Protein AF-A0AAE1R951-F1 (afdb_monomer)

Foldseek 3Di:
DDDDDDDAWDDDDPDDPPCVVVVQVVCVVQLQADDQDADPPHRDHDPVSVVVRVCCCPPDPVSVSSVVSNVVVCCVVVPPVVVVVVVVVVVVVVVVVVVPPDDD

Organism: NCBI:txid243964

Mean predicted aligned error: 10.71 Å

Radius of gyration: 20.61 Å; Cα contacts (8 Å, |Δi|>4): 62; chains: 1; bounding box: 56×30×54 Å

Structure (mmCIF, N/CA/C/O backbone):
data_AF-A0AAE1R951-F1
#
_entry.id   AF-A0AAE1R951-F1
#
loop_
_atom_site.group_PDB
_atom_site.id
_atom_site.type_symbol
_atom_site.label_atom_id
_atom_site.label_alt_id
_atom_site.label_comp_id
_atom_site.label_asym_id
_atom_site.label_entity_id
_atom_site.label_seq_id
_atom_site.pdbx_PDB_ins_code
_atom_site.Cartn_x
_atom_site.Cartn_y
_atom_site.Cartn_z
_atom_site.occupancy
_atom_site.B_iso_or_equiv
_atom_site.auth_seq_id
_atom_site.auth_comp_id
_atom_site.auth_asym_id
_atom_site.auth_atom_id
_atom_site.pdbx_PDB_model_num
ATOM 1 N N . MET A 1 1 ? -5.591 -0.236 -1.253 1.00 44.59 1 MET A N 1
ATOM 2 C CA . MET A 1 1 ? -5.523 -0.693 0.145 1.00 44.59 1 MET A CA 1
ATOM 3 C C . MET A 1 1 ? -5.104 -2.148 0.116 1.00 44.59 1 MET A C 1
ATOM 5 O O . MET A 1 1 ? -5.841 -2.963 -0.421 1.00 44.59 1 MET A O 1
ATOM 9 N N . ILE A 1 2 ? -3.882 -2.446 0.553 1.00 45.62 2 ILE A N 1
ATOM 10 C CA . ILE A 1 2 ? -3.387 -3.823 0.612 1.00 45.62 2 ILE A CA 1
ATOM 11 C C . ILE A 1 2 ? -3.571 -4.282 2.055 1.00 45.62 2 ILE A C 1
ATOM 13 O O . ILE A 1 2 ? -2.819 -3.865 2.928 1.00 45.62 2 ILE A O 1
ATOM 17 N N . LEU A 1 3 ? -4.588 -5.104 2.298 1.00 40.59 3 LEU A N 1
ATOM 18 C CA . LEU A 1 3 ? -4.677 -5.906 3.514 1.00 40.59 3 LEU A CA 1
ATOM 19 C C . LEU A 1 3 ? -3.808 -7.137 3.270 1.00 40.59 3 LEU A C 1
ATOM 21 O O . LEU A 1 3 ? -4.119 -7.939 2.390 1.00 40.59 3 LEU A O 1
ATOM 25 N N . LYS A 1 4 ? -2.670 -7.247 3.957 1.00 47.00 4 LYS A N 1
ATOM 26 C CA . LYS A 1 4 ? -1.810 -8.426 3.847 1.00 47.00 4 LYS A CA 1
ATOM 27 C C . LYS A 1 4 ? -2.065 -9.338 5.039 1.00 47.00 4 LYS A C 1
ATOM 29 O O . LYS A 1 4 ? -1.963 -8.899 6.179 1.00 47.00 4 LYS A O 1
ATOM 34 N N . GLU A 1 5 ? -2.389 -10.591 4.739 1.00 42.94 5 GLU A N 1
ATOM 35 C CA . GLU A 1 5 ? -2.459 -11.698 5.693 1.00 42.94 5 GLU A CA 1
ATOM 36 C C . GLU A 1 5 ? -1.213 -11.733 6.592 1.00 4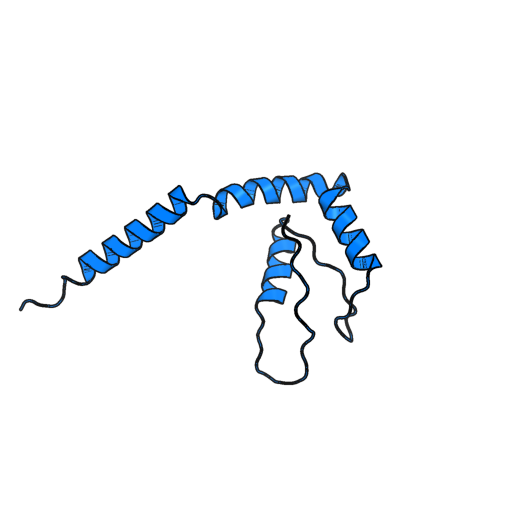2.94 5 GLU A C 1
ATOM 38 O O . GLU A 1 5 ? -0.076 -11.557 6.136 1.00 42.94 5 GLU A O 1
ATOM 43 N N . ALA A 1 6 ? -1.441 -11.966 7.883 1.00 42.62 6 ALA A N 1
ATOM 44 C CA . ALA A 1 6 ? -0.398 -12.092 8.884 1.00 42.62 6 ALA A CA 1
ATOM 45 C C . ALA A 1 6 ? 0.469 -13.333 8.616 1.00 42.62 6 ALA A C 1
ATOM 47 O O . ALA A 1 6 ? -0.027 -14.454 8.553 1.00 42.62 6 ALA A O 1
ATOM 48 N N . SER A 1 7 ? 1.785 -13.143 8.508 1.00 44.97 7 SER A N 1
ATOM 49 C CA . SER A 1 7 ? 2.738 -14.258 8.601 1.00 44.97 7 SER A CA 1
ATOM 50 C C . SER A 1 7 ? 2.782 -14.804 10.042 1.00 44.97 7 SER A C 1
ATOM 52 O O . SER A 1 7 ? 2.597 -14.019 10.976 1.00 44.97 7 SER A O 1
ATOM 54 N N . PRO A 1 8 ? 3.029 -16.114 10.243 1.00 42.00 8 PRO A N 1
ATOM 55 C CA . PRO A 1 8 ? 3.088 -16.727 11.572 1.00 42.00 8 PRO A CA 1
ATOM 56 C C . PRO A 1 8 ? 4.255 -16.185 12.420 1.00 42.00 8 PRO A C 1
ATOM 58 O O . PRO A 1 8 ? 5.319 -15.867 11.885 1.00 42.00 8 PRO A O 1
ATOM 61 N N . SER A 1 9 ? 4.038 -16.093 13.740 1.00 45.41 9 SER A N 1
ATOM 62 C CA . SER A 1 9 ? 4.972 -15.555 14.743 1.00 45.41 9 SER A CA 1
ATOM 63 C C . SER A 1 9 ? 6.329 -16.291 14.784 1.00 45.41 9 SER A C 1
ATOM 65 O O . SER A 1 9 ? 6.404 -17.482 14.465 1.00 45.41 9 SER A O 1
ATOM 67 N N . PRO A 1 10 ? 7.415 -15.606 15.196 1.00 43.88 10 PRO A N 1
ATOM 68 C CA . PRO A 1 10 ? 8.779 -16.115 15.118 1.00 43.88 10 PRO A CA 1
ATOM 69 C C . PRO A 1 10 ? 9.058 -17.109 16.251 1.00 43.88 10 PRO A C 1
ATOM 71 O O . PRO A 1 10 ? 9.392 -16.734 17.371 1.00 43.88 10 PRO A O 1
ATOM 74 N N . SER A 1 11 ? 8.962 -18.405 15.965 1.00 42.72 11 SER A N 1
ATOM 75 C CA . SER A 1 11 ? 9.529 -19.423 16.848 1.00 42.72 11 SER A CA 1
ATOM 76 C C . SER A 1 11 ? 11.060 -19.404 16.749 1.00 42.72 11 SER A C 1
ATOM 78 O O . SER A 1 11 ? 11.607 -19.629 15.665 1.00 42.72 11 SER A O 1
ATOM 80 N N . ASN A 1 12 ? 11.722 -19.150 17.884 1.00 40.69 12 ASN A N 1
ATOM 81 C CA . ASN A 1 12 ? 13.146 -19.345 18.193 1.00 40.69 12 ASN A CA 1
ATOM 82 C C . ASN A 1 12 ? 13.973 -20.074 17.118 1.00 40.69 12 ASN A C 1
ATOM 84 O O . ASN A 1 12 ? 14.157 -21.288 17.149 1.00 40.69 12 ASN A O 1
ATOM 88 N N . SER A 1 13 ? 14.521 -19.304 16.184 1.00 35.50 13 SER A N 1
ATOM 89 C CA . SER A 1 13 ? 15.714 -19.654 15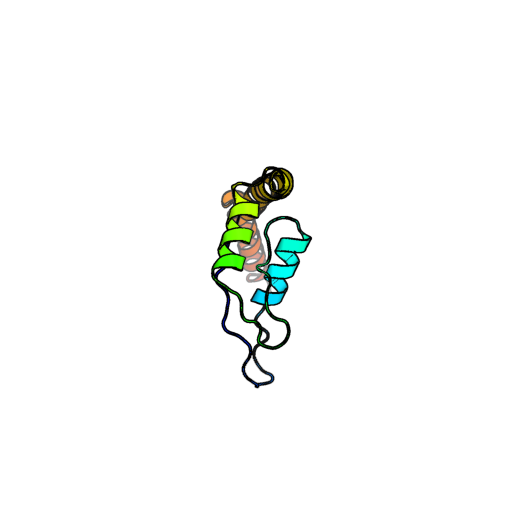.412 1.00 35.50 13 SER A CA 1
ATOM 90 C C . SER A 1 13 ? 16.275 -18.361 14.804 1.00 35.50 13 SER A C 1
ATOM 92 O O . SER A 1 13 ? 15.496 -17.562 14.283 1.00 35.50 13 SER A O 1
ATOM 94 N N . PRO A 1 14 ? 17.598 -18.104 14.851 1.00 40.03 14 PRO A N 1
ATOM 95 C CA . PRO A 1 14 ? 18.199 -16.857 14.360 1.00 40.03 14 PRO A CA 1
ATOM 96 C C . PRO A 1 14 ? 18.234 -16.760 12.820 1.00 40.03 14 PRO A C 1
ATOM 98 O O . PRO A 1 14 ? 19.104 -16.123 12.240 1.00 40.03 14 PRO A O 1
ATOM 101 N N . SER A 1 15 ? 17.282 -17.388 12.130 1.00 44.91 15 SER A N 1
ATOM 102 C CA . SER A 1 15 ? 17.183 -17.394 10.676 1.00 44.91 15 SER A CA 1
ATOM 103 C C . SER A 1 15 ? 15.718 -17.397 10.255 1.00 44.91 15 SER A C 1
ATOM 105 O O . SER A 1 15 ? 15.138 -18.439 9.964 1.00 44.91 15 SER A O 1
ATOM 107 N N . LYS A 1 16 ? 15.107 -16.209 10.268 1.00 47.25 16 LYS A N 1
ATOM 108 C CA . LYS A 1 16 ? 14.015 -15.812 9.364 1.00 47.25 16 LYS A CA 1
ATOM 109 C C . LYS A 1 16 ? 13.774 -14.311 9.519 1.00 47.25 16 LYS A C 1
ATOM 111 O O . LYS A 1 16 ? 12.862 -13.862 10.202 1.00 47.25 16 LYS A O 1
ATOM 116 N N . SER A 1 17 ? 14.614 -13.521 8.858 1.00 48.06 17 SER A N 1
ATOM 117 C CA . SER A 1 17 ? 14.349 -12.115 8.551 1.00 48.06 17 SER A CA 1
ATOM 118 C C . SER A 1 17 ? 13.198 -12.034 7.541 1.00 48.06 17 SER A C 1
ATOM 120 O O . SER A 1 17 ? 13.381 -11.843 6.341 1.00 48.06 17 SER A O 1
ATOM 122 N N . SER A 1 18 ? 11.968 -12.259 8.004 1.00 59.59 18 SER A N 1
ATOM 123 C CA . SER A 1 18 ? 10.784 -12.100 7.167 1.00 59.59 18 SER A CA 1
ATOM 124 C C . SER A 1 18 ? 10.545 -10.608 6.947 1.00 59.59 18 SER A C 1
ATOM 126 O O . SER A 1 18 ? 9.948 -9.932 7.785 1.00 59.59 18 SER A O 1
ATOM 128 N N . ASN A 1 19 ? 10.987 -10.100 5.796 1.00 63.56 19 ASN A N 1
ATOM 129 C CA . ASN A 1 19 ? 10.811 -8.710 5.352 1.00 63.56 19 ASN A CA 1
ATOM 130 C C . ASN A 1 19 ? 9.349 -8.219 5.394 1.00 63.56 19 ASN A C 1
ATOM 132 O O . ASN A 1 19 ? 9.102 -7.030 5.244 1.00 63.56 19 ASN A O 1
ATOM 136 N N . PHE A 1 20 ? 8.368 -9.106 5.599 1.00 68.81 20 PHE A N 1
ATOM 137 C CA . PHE A 1 20 ? 6.960 -8.753 5.754 1.00 68.81 20 PHE A CA 1
ATOM 138 C C . PHE A 1 20 ? 6.701 -7.778 6.904 1.00 68.81 20 PHE A C 1
ATOM 140 O O . PHE A 1 20 ? 5.987 -6.813 6.674 1.00 68.81 20 PHE A O 1
ATOM 147 N N . GLY A 1 21 ? 7.309 -7.963 8.081 1.00 71.12 21 GLY A N 1
ATOM 148 C CA . GLY A 1 21 ? 7.117 -7.032 9.205 1.00 71.12 21 GLY A CA 1
ATOM 149 C C . GLY A 1 21 ? 7.655 -5.630 8.899 1.00 71.12 21 GLY A C 1
ATOM 150 O O . GLY A 1 21 ? 6.961 -4.635 9.084 1.00 71.12 21 GLY A O 1
ATOM 151 N N . LEU A 1 22 ? 8.860 -5.561 8.324 1.00 78.69 22 LEU A N 1
ATOM 152 C CA . LEU A 1 22 ? 9.477 -4.300 7.895 1.00 78.69 22 LEU A CA 1
ATOM 153 C C . LEU A 1 22 ? 8.667 -3.615 6.788 1.00 78.69 22 LEU A C 1
ATOM 155 O O . LEU A 1 22 ? 8.473 -2.403 6.821 1.00 78.69 22 LEU A O 1
ATOM 159 N N . ASN A 1 23 ? 8.155 -4.390 5.830 1.00 82.12 23 ASN A N 1
ATOM 160 C CA . ASN A 1 23 ? 7.316 -3.869 4.758 1.00 82.12 23 ASN A CA 1
ATOM 161 C C . ASN A 1 23 ? 5.982 -3.334 5.289 1.00 82.12 23 ASN A C 1
ATOM 163 O O . ASN A 1 23 ? 5.536 -2.300 4.811 1.00 82.12 23 ASN A O 1
ATOM 167 N N . THR A 1 24 ? 5.346 -3.995 6.262 1.00 82.62 24 THR A N 1
ATOM 168 C CA . THR A 1 24 ? 4.084 -3.517 6.852 1.00 82.62 24 THR A CA 1
ATOM 169 C C . THR A 1 24 ? 4.267 -2.155 7.506 1.00 82.62 24 THR A C 1
ATOM 171 O O . THR A 1 24 ? 3.571 -1.213 7.129 1.00 82.62 24 THR A O 1
ATOM 174 N N . ARG A 1 25 ? 5.258 -2.024 8.396 1.00 84.44 25 ARG A N 1
ATOM 175 C CA . ARG A 1 25 ? 5.546 -0.750 9.062 1.00 84.44 25 ARG A CA 1
ATOM 176 C C . ARG A 1 25 ? 5.919 0.341 8.059 1.00 84.44 25 ARG A C 1
ATOM 178 O O . ARG A 1 25 ? 5.405 1.448 8.141 1.00 84.44 25 ARG A O 1
ATOM 185 N N . LEU A 1 26 ? 6.723 0.020 7.042 1.00 88.38 26 LEU A N 1
ATOM 186 C CA . LEU A 1 26 ? 7.035 0.968 5.970 1.00 88.38 26 LEU A CA 1
ATOM 187 C C . LEU A 1 26 ? 5.773 1.433 5.221 1.00 88.38 26 LEU A C 1
ATOM 189 O O . LEU A 1 26 ? 5.650 2.609 4.892 1.00 88.38 26 LEU A O 1
ATOM 193 N N . LEU A 1 27 ? 4.839 0.531 4.914 1.00 89.06 27 LEU A N 1
ATOM 194 C CA . LEU A 1 27 ? 3.600 0.880 4.211 1.00 89.06 27 LEU A CA 1
ATOM 195 C C . LEU A 1 27 ? 2.676 1.754 5.072 1.00 89.06 27 LEU A C 1
ATOM 197 O O . LEU A 1 27 ? 2.023 2.652 4.536 1.00 89.06 27 LEU A O 1
ATOM 201 N N .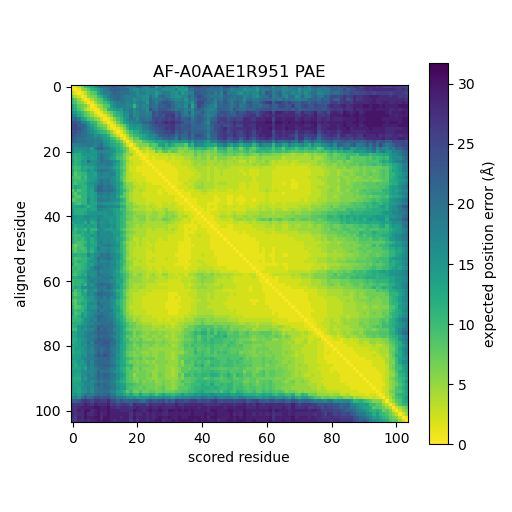 GLU A 1 28 ? 2.639 1.524 6.381 1.00 89.31 28 GLU A N 1
ATOM 202 C CA . GLU A 1 28 ? 1.926 2.380 7.331 1.00 89.31 28 GLU A CA 1
ATOM 203 C C . GLU A 1 28 ? 2.579 3.764 7.447 1.00 89.31 28 GLU A C 1
ATOM 205 O O . GLU A 1 28 ? 1.908 4.773 7.240 1.00 89.31 28 GLU A O 1
ATOM 210 N N . GLU A 1 29 ? 3.901 3.833 7.636 1.00 90.31 29 GLU A N 1
ATOM 211 C CA . GLU A 1 29 ? 4.668 5.089 7.673 1.00 90.31 29 GLU A CA 1
ATOM 212 C C . GLU A 1 29 ? 4.518 5.907 6.382 1.00 90.31 29 GLU A C 1
ATOM 214 O O . GLU A 1 29 ? 4.492 7.139 6.399 1.00 90.31 29 GLU A O 1
ATOM 219 N N . LYS A 1 30 ? 4.410 5.235 5.229 1.00 91.00 30 LYS A N 1
ATOM 220 C CA . LYS A 1 30 ? 4.148 5.881 3.934 1.00 91.00 30 LYS A CA 1
ATOM 221 C C . LYS A 1 30 ? 2.681 6.246 3.725 1.00 91.00 30 LYS A C 1
ATOM 223 O O . LYS A 1 30 ? 2.368 6.821 2.681 1.00 91.00 30 LYS A O 1
ATOM 228 N N . GLY A 1 31 ? 1.795 5.924 4.665 1.00 91.81 31 GLY A N 1
ATOM 229 C CA . GLY A 1 31 ? 0.370 6.227 4.606 1.00 91.81 31 GLY A CA 1
ATOM 230 C C . GLY A 1 31 ? -0.338 5.519 3.454 1.00 91.81 31 GLY A C 1
ATOM 231 O O . GLY A 1 31 ? -1.181 6.121 2.789 1.00 91.81 31 GLY A O 1
ATOM 232 N N . VAL A 1 32 ? 0.046 4.278 3.145 1.00 92.31 32 VAL A N 1
ATOM 233 C CA . VAL A 1 32 ? -0.573 3.465 2.078 1.00 92.31 32 VAL A CA 1
ATOM 234 C C . VAL A 1 32 ? -1.234 2.183 2.599 1.00 92.31 32 VAL A C 1
ATOM 236 O O . VAL A 1 32 ? -1.909 1.485 1.833 1.00 92.31 32 VAL A O 1
ATOM 239 N N . GLY A 1 33 ?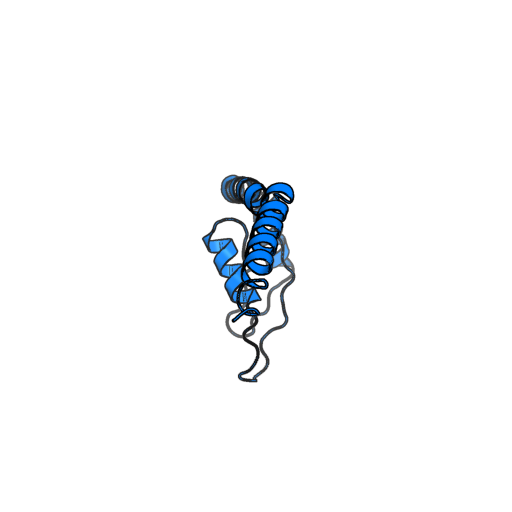 -1.072 1.888 3.890 1.00 90.50 33 GLY A N 1
ATOM 240 C CA . GLY A 1 33 ? -1.697 0.773 4.596 1.00 90.50 33 GLY A CA 1
ATOM 241 C C . GLY A 1 33 ? -1.874 1.066 6.086 1.00 90.50 33 GLY A C 1
ATOM 242 O O . GLY A 1 33 ? -1.450 2.111 6.565 1.00 90.50 33 GLY A O 1
ATOM 243 N N . VAL A 1 34 ? -2.524 0.140 6.785 1.00 92.25 34 VAL A N 1
ATOM 244 C CA . VAL A 1 34 ? -2.752 0.172 8.237 1.00 92.25 34 VAL A CA 1
ATOM 245 C C . VAL A 1 34 ? -2.219 -1.131 8.803 1.00 92.25 34 VAL A C 1
ATOM 247 O O . VAL A 1 34 ? -2.522 -2.198 8.256 1.00 92.25 34 VAL A O 1
ATOM 250 N N . GLU A 1 35 ? -1.415 -1.051 9.858 1.00 89.69 35 GLU A N 1
ATOM 251 C CA . GLU A 1 35 ? -0.972 -2.230 10.588 1.00 89.69 35 GLU A CA 1
ATOM 252 C C . GLU A 1 35 ? -2.079 -2.698 11.546 1.00 89.69 35 GLU A C 1
ATOM 254 O O . GLU A 1 35 ? -2.757 -1.903 12.195 1.00 89.69 35 GLU A O 1
ATOM 259 N N . ILE A 1 36 ? -2.302 -4.014 11.613 1.00 91.75 36 ILE A N 1
ATOM 260 C CA . ILE A 1 36 ? -3.216 -4.590 12.605 1.00 91.75 36 ILE A CA 1
ATOM 261 C C . ILE A 1 36 ? -2.478 -4.624 13.949 1.00 91.75 36 ILE A C 1
ATOM 263 O O . ILE A 1 36 ? -1.403 -5.233 14.004 1.00 91.75 36 ILE A O 1
ATOM 267 N N . PRO A 1 37 ? -3.042 -4.047 15.027 1.00 90.06 37 PRO A N 1
ATOM 268 C CA . PRO A 1 37 ? -2.433 -4.097 16.350 1.00 90.06 37 PRO A CA 1
ATOM 269 C C . PRO A 1 37 ? -2.215 -5.535 16.823 1.00 90.06 37 PRO A C 1
ATOM 271 O O . PRO A 1 37 ? -3.079 -6.402 16.646 1.00 90.06 37 PRO A O 1
ATOM 274 N N . ARG A 1 38 ? -1.062 -5.773 17.454 1.00 87.19 38 ARG A N 1
ATOM 275 C CA . ARG A 1 38 ? -0.648 -7.080 17.975 1.00 87.19 38 ARG A CA 1
ATOM 276 C C . ARG A 1 38 ? -0.277 -6.993 19.442 1.00 87.19 38 ARG A C 1
ATOM 278 O O . ARG A 1 38 ? 0.183 -5.958 19.913 1.00 87.19 38 ARG A O 1
ATOM 285 N N . ASN A 1 39 ? -0.423 -8.111 20.137 1.00 88.81 39 ASN A N 1
ATOM 286 C CA . ASN A 1 39 ? 0.119 -8.283 21.473 1.00 88.81 39 ASN A CA 1
ATOM 287 C C . ASN A 1 39 ? 1.658 -8.319 21.413 1.00 88.81 39 ASN A C 1
ATOM 289 O O . ASN A 1 39 ? 2.242 -9.073 20.637 1.00 88.81 39 ASN A O 1
ATOM 293 N N . GLU A 1 40 ? 2.316 -7.504 22.235 1.00 85.00 40 GLU A N 1
ATOM 294 C CA . GLU A 1 40 ? 3.777 -7.355 22.233 1.00 85.00 40 GLU A CA 1
ATOM 295 C C . GLU A 1 40 ? 4.532 -8.591 22.751 1.00 85.00 40 GLU A C 1
ATOM 297 O O . GLU A 1 40 ? 5.696 -8.782 22.403 1.00 85.00 40 GLU A O 1
ATOM 302 N N . GLN A 1 41 ? 3.895 -9.440 23.564 1.00 86.56 41 GLN A N 1
ATOM 303 C CA . GLN A 1 41 ? 4.519 -10.636 24.139 1.00 86.56 41 GLN A CA 1
ATOM 304 C C . GLN A 1 41 ? 4.516 -11.829 23.180 1.00 86.56 41 GLN A C 1
ATOM 306 O O . GLN A 1 41 ? 5.518 -12.537 23.097 1.00 86.56 41 GLN A O 1
ATOM 311 N N . ASP A 1 42 ? 3.409 -12.073 22.474 1.00 86.44 42 ASP A N 1
ATOM 312 C CA . ASP A 1 42 ? 3.228 -13.280 21.649 1.00 86.44 42 ASP A CA 1
ATOM 313 C C . ASP A 1 42 ? 2.955 -12.997 20.157 1.00 86.44 42 ASP A C 1
ATOM 315 O O . ASP A 1 42 ? 2.939 -13.914 19.326 1.00 86.44 42 ASP A O 1
ATOM 319 N N . GLY A 1 43 ? 2.782 -11.725 19.783 1.00 82.94 43 GLY A N 1
ATOM 320 C CA . GLY A 1 43 ? 2.523 -11.288 18.411 1.00 82.94 43 GLY A CA 1
ATOM 321 C C . GLY A 1 43 ? 1.114 -11.602 17.896 1.00 82.94 43 GLY A C 1
ATOM 322 O O . GLY A 1 43 ? 0.860 -11.428 16.695 1.00 82.94 43 GLY A O 1
ATOM 323 N N . SER A 1 44 ? 0.218 -12.079 18.766 1.00 86.12 44 SER A N 1
ATOM 324 C CA . SER A 1 44 ? -1.157 -12.443 18.423 1.00 86.12 44 SER A CA 1
ATOM 325 C C . SER A 1 44 ? -2.028 -11.217 18.128 1.00 86.12 44 SER A C 1
ATOM 327 O O . SER A 1 44 ? -1.716 -10.093 18.518 1.00 86.12 44 SER A O 1
ATOM 329 N N . PHE A 1 45 ? -3.127 -11.437 17.406 1.00 92.06 45 PHE A N 1
ATOM 330 C CA . PHE A 1 45 ? -4.165 -10.444 17.118 1.00 92.06 45 PHE A CA 1
ATOM 331 C C . PHE A 1 45 ? -5.544 -11.109 17.208 1.00 92.06 45 PHE A C 1
ATOM 333 O O . PHE A 1 45 ? -5.645 -12.338 17.198 1.00 92.06 45 PHE A O 1
ATOM 340 N N . THR A 1 46 ? -6.607 -10.311 17.296 1.00 94.81 46 THR A N 1
ATOM 341 C CA . THR A 1 46 ? -7.981 -10.809 17.443 1.00 94.81 46 THR A CA 1
ATOM 342 C C . THR A 1 46 ? -8.801 -10.544 16.186 1.00 94.81 46 THR A C 1
ATOM 344 O O . THR A 1 46 ? -8.454 -9.703 15.358 1.00 94.81 46 THR A O 1
ATOM 347 N N . SER A 1 47 ? -9.925 -11.248 16.037 1.00 95.56 47 SER A N 1
ATOM 348 C CA . SER A 1 47 ? -10.909 -10.935 14.992 1.00 95.56 47 SER A CA 1
ATOM 349 C C . SER A 1 47 ? -11.380 -9.484 15.069 1.00 95.56 47 SER A C 1
ATOM 351 O O . SER A 1 47 ? -11.594 -8.853 14.038 1.00 95.56 47 SER A O 1
ATOM 353 N N . ASP A 1 48 ? -11.495 -8.953 16.284 1.00 96.75 48 ASP A N 1
ATOM 354 C CA . ASP A 1 48 ? -11.978 -7.599 16.530 1.00 96.75 48 ASP A CA 1
ATOM 355 C C . ASP A 1 48 ? -10.944 -6.565 16.086 1.00 96.75 48 ASP A C 1
ATOM 357 O O . ASP A 1 48 ? -11.299 -5.609 15.401 1.00 96.75 48 ASP A O 1
ATOM 361 N N . SER A 1 49 ? -9.652 -6.782 16.378 1.00 94.75 49 SER A N 1
ATOM 362 C CA . SER A 1 49 ? -8.600 -5.873 15.906 1.00 94.75 49 SER A CA 1
ATOM 363 C C . SER A 1 49 ? -8.504 -5.861 14.379 1.00 94.75 49 SER A C 1
ATOM 365 O O . SER A 1 49 ? -8.312 -4.803 13.785 1.00 94.75 49 SER A O 1
ATOM 367 N N . VAL A 1 50 ? -8.731 -7.003 13.723 1.00 94.12 50 VAL A N 1
ATOM 368 C CA . VAL A 1 50 ? -8.843 -7.071 12.257 1.00 94.12 50 VAL A CA 1
ATOM 369 C C . VAL A 1 50 ? -10.059 -6.288 11.764 1.00 94.12 50 VAL A C 1
ATOM 371 O O . VAL A 1 50 ? -9.925 -5.467 10.857 1.00 94.12 50 VAL A O 1
ATOM 374 N N . ALA A 1 51 ? -11.239 -6.532 12.340 1.00 95.81 51 ALA A N 1
ATOM 375 C CA . ALA A 1 51 ? -12.480 -5.887 11.924 1.00 95.81 51 ALA A CA 1
ATOM 376 C C . ALA A 1 51 ? -12.389 -4.360 12.045 1.00 95.81 51 ALA A C 1
ATOM 378 O O . ALA A 1 51 ? -12.756 -3.652 11.105 1.00 95.81 51 ALA A O 1
ATOM 379 N N . GLU A 1 52 ? -11.834 -3.857 13.147 1.00 95.75 52 GLU A N 1
ATOM 380 C CA . GLU A 1 52 ? -11.633 -2.426 13.364 1.00 95.75 52 GLU A CA 1
ATOM 381 C C . GLU A 1 52 ? -10.608 -1.829 12.390 1.00 95.75 52 GLU A C 1
ATOM 383 O O . GLU A 1 52 ? -10.902 -0.817 11.754 1.00 95.75 52 GLU A O 1
ATOM 388 N N . SER A 1 53 ? -9.455 -2.472 12.162 1.00 94.56 53 SER A N 1
ATOM 389 C CA . SER A 1 53 ? -8.476 -1.998 11.167 1.00 94.56 53 SER A CA 1
ATOM 390 C C . SER A 1 53 ? -9.061 -1.954 9.750 1.00 94.56 53 SER A C 1
ATOM 392 O O . SER A 1 53 ? -8.826 -0.998 9.006 1.00 94.56 53 SER A O 1
ATOM 394 N N . VAL A 1 54 ? -9.850 -2.962 9.363 1.00 95.31 54 VAL A N 1
ATOM 395 C CA . VAL A 1 54 ? -10.522 -3.004 8.054 1.00 95.31 54 VAL A CA 1
ATOM 396 C C . VAL A 1 54 ? -11.578 -1.907 7.952 1.00 95.31 54 VAL A C 1
ATOM 398 O O . VAL A 1 54 ? -11.621 -1.182 6.956 1.00 95.31 54 VAL A O 1
ATOM 401 N N . LYS A 1 55 ? -12.414 -1.753 8.982 1.00 95.88 55 LYS A N 1
ATOM 402 C CA . LYS A 1 55 ? -13.449 -0.718 9.037 1.00 95.88 55 LYS A CA 1
ATOM 403 C C . LYS A 1 55 ? -12.835 0.674 8.969 1.00 95.88 55 LYS A C 1
ATOM 405 O O . LYS A 1 55 ? -13.296 1.490 8.173 1.00 95.88 55 LYS A O 1
ATOM 410 N N . PHE A 1 56 ? -11.770 0.929 9.725 1.00 94.94 56 PHE A N 1
ATOM 411 C CA . PHE A 1 56 ? -11.023 2.176 9.647 1.00 94.94 56 PHE A CA 1
ATOM 412 C C . PHE A 1 56 ? -10.550 2.424 8.216 1.00 94.94 56 PHE A C 1
ATOM 414 O O . PHE A 1 56 ? -10.925 3.423 7.616 1.00 94.94 56 PHE A O 1
ATOM 421 N N . ALA A 1 57 ? -9.810 1.484 7.632 1.00 93.19 57 ALA A N 1
ATOM 422 C CA . ALA A 1 57 ? -9.134 1.703 6.362 1.00 93.19 57 ALA A CA 1
ATOM 423 C C . ALA A 1 57 ? -10.063 1.748 5.129 1.00 93.19 57 ALA A C 1
ATOM 425 O O . ALA A 1 57 ? -9.669 2.311 4.105 1.00 93.19 57 ALA A O 1
ATOM 426 N N . VAL A 1 58 ? -11.273 1.175 5.194 1.00 92.38 58 VAL A N 1
ATOM 427 C CA . VAL A 1 58 ? -12.246 1.193 4.080 1.00 92.38 58 VAL A CA 1
ATOM 428 C C . VAL A 1 58 ? -13.362 2.218 4.282 1.00 92.38 58 VAL A C 1
ATOM 430 O O . VAL A 1 58 ? -13.750 2.884 3.318 1.00 92.38 58 VAL A O 1
ATOM 433 N N . VAL A 1 59 ? -13.903 2.306 5.500 1.00 92.12 59 VAL A N 1
ATOM 434 C CA . VAL A 1 59 ? -15.186 2.966 5.791 1.00 92.12 59 VAL A CA 1
ATOM 435 C C . VAL A 1 59 ? -14.998 4.307 6.490 1.00 92.12 59 VAL A C 1
ATOM 437 O O . VAL A 1 59 ? -15.733 5.239 6.183 1.00 92.12 59 VAL A O 1
ATOM 440 N N . SER A 1 60 ? -14.035 4.424 7.411 1.00 94.25 60 SER A N 1
ATOM 441 C CA . SER A 1 60 ? -13.860 5.655 8.190 1.00 94.25 60 SER A CA 1
ATOM 442 C C . SER A 1 60 ? -13.469 6.838 7.302 1.00 94.25 60 SER A C 1
ATOM 444 O O . SER A 1 60 ? -12.551 6.732 6.479 1.00 94.25 60 SER A O 1
ATOM 446 N N . GLU A 1 61 ? -14.119 7.985 7.505 1.00 95.50 61 GLU A N 1
ATOM 447 C CA . GLU A 1 61 ? -13.757 9.251 6.853 1.00 95.50 61 GLU A CA 1
ATOM 448 C C . GLU A 1 61 ? -12.342 9.700 7.242 1.00 95.50 61 GLU A C 1
ATOM 450 O O . GLU A 1 61 ? -11.606 10.220 6.404 1.00 95.50 61 GLU A O 1
ATOM 455 N N . GLU A 1 62 ? -11.906 9.388 8.466 1.00 94.00 62 GLU A N 1
ATOM 456 C CA . GLU A 1 62 ? -10.552 9.676 8.961 1.00 94.00 62 GLU A CA 1
ATOM 457 C C . GLU A 1 62 ? -9.460 8.999 8.112 1.00 94.00 62 GLU A C 1
ATOM 459 O O . GLU A 1 62 ? -8.332 9.483 8.034 1.00 94.00 62 GLU A O 1
ATOM 464 N N . SER A 1 63 ? -9.800 7.908 7.414 1.00 94.25 63 SER A N 1
ATOM 465 C CA . SER A 1 63 ? -8.885 7.184 6.524 1.00 94.25 63 SER A C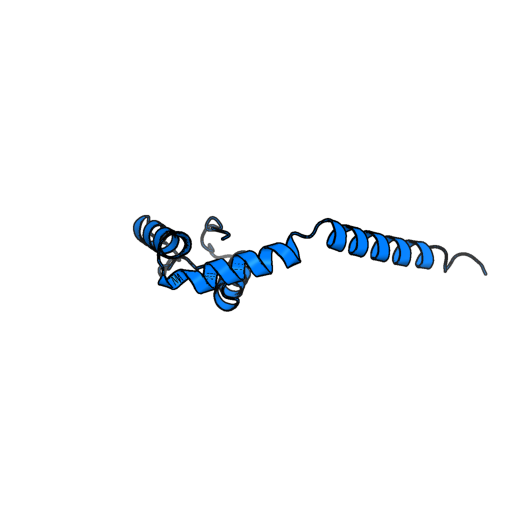A 1
ATOM 466 C C . SER A 1 63 ? -8.868 7.702 5.080 1.00 94.25 63 SER A C 1
ATOM 468 O O . SER A 1 63 ? -8.210 7.106 4.223 1.00 94.25 63 SER A O 1
ATOM 470 N N . GLU A 1 64 ? -9.595 8.773 4.742 1.00 95.88 64 GLU A N 1
ATOM 471 C CA . GLU A 1 64 ? -9.666 9.231 3.346 1.00 95.88 64 GLU A CA 1
ATOM 472 C C . GLU A 1 64 ? -8.287 9.634 2.805 1.00 95.88 64 GLU A C 1
ATOM 474 O O . GLU A 1 64 ? -7.944 9.292 1.675 1.00 95.88 64 GLU A O 1
ATOM 479 N N . SER A 1 65 ? -7.447 10.273 3.623 1.00 94.56 65 SER A N 1
ATOM 480 C CA . SER A 1 65 ? -6.072 10.631 3.246 1.00 94.56 65 SER A CA 1
ATOM 481 C C . SER A 1 65 ? -5.219 9.395 2.923 1.00 94.56 65 SER A C 1
ATOM 483 O O . SER A 1 65 ? -4.508 9.377 1.913 1.00 94.56 65 SER A O 1
ATOM 485 N N . LEU A 1 66 ? -5.357 8.330 3.719 1.00 94.75 66 LEU A N 1
ATOM 486 C CA . LEU A 1 66 ? -4.731 7.028 3.493 1.00 94.75 66 LEU A CA 1
ATOM 487 C C . LEU A 1 66 ? -5.190 6.425 2.157 1.00 94.75 66 LEU A C 1
ATOM 489 O O . LEU A 1 66 ? -4.370 6.021 1.328 1.00 94.75 66 LEU A O 1
ATOM 493 N N . ARG A 1 67 ? -6.506 6.385 1.911 1.00 94.69 67 ARG A N 1
ATOM 494 C CA . ARG A 1 67 ? -7.091 5.820 0.683 1.00 94.69 67 ARG A CA 1
ATOM 495 C C . ARG A 1 67 ? -6.698 6.626 -0.556 1.00 94.69 67 ARG A C 1
ATOM 497 O O . ARG A 1 67 ? -6.326 6.032 -1.572 1.00 94.69 67 ARG A O 1
ATOM 504 N N . ALA A 1 68 ? -6.720 7.954 -0.474 1.00 94.94 68 ALA A N 1
ATOM 505 C CA . ALA A 1 68 ? -6.283 8.850 -1.540 1.00 94.94 68 ALA A CA 1
ATOM 506 C C . ALA A 1 68 ? -4.799 8.642 -1.878 1.00 94.94 68 ALA A C 1
ATOM 508 O O . ALA A 1 68 ? -4.441 8.477 -3.050 1.00 94.94 68 ALA A O 1
ATOM 509 N N . ASN A 1 69 ? -3.934 8.562 -0.865 1.00 94.81 69 ASN A N 1
ATOM 510 C CA . ASN A 1 69 ? -2.515 8.311 -1.076 1.00 94.81 69 ASN A CA 1
ATOM 511 C C . ASN A 1 69 ? -2.257 6.905 -1.642 1.00 94.81 69 ASN A C 1
ATOM 513 O O . ASN A 1 69 ? -1.497 6.763 -2.600 1.00 94.81 69 ASN A O 1
ATOM 517 N N . ALA A 1 70 ? -2.947 5.877 -1.143 1.00 92.62 70 ALA A N 1
ATOM 518 C CA . ALA A 1 70 ? -2.856 4.523 -1.684 1.00 92.62 70 ALA A CA 1
ATOM 519 C C . ALA A 1 70 ? -3.262 4.463 -3.169 1.00 92.62 70 ALA A C 1
ATOM 521 O O . ALA A 1 70 ? -2.583 3.803 -3.957 1.00 92.62 70 ALA A O 1
ATOM 522 N N . ARG A 1 71 ? -4.322 5.178 -3.583 1.00 92.62 71 ARG A N 1
ATOM 523 C CA . ARG A 1 71 ? -4.717 5.301 -5.002 1.00 92.62 71 ARG A CA 1
ATOM 524 C C . ARG A 1 71 ? -3.619 5.974 -5.827 1.00 92.62 71 ARG A C 1
ATOM 526 O O . ARG A 1 71 ? -3.213 5.427 -6.850 1.00 92.62 71 ARG A O 1
ATOM 533 N N . ARG A 1 72 ? -3.076 7.100 -5.357 1.00 91.94 72 ARG A N 1
ATOM 534 C CA . ARG A 1 72 ? -1.981 7.820 -6.031 1.00 91.94 72 ARG A CA 1
ATOM 535 C C . ARG A 1 72 ? -0.752 6.930 -6.235 1.00 91.94 72 ARG A C 1
ATOM 537 O O . ARG A 1 72 ? -0.209 6.856 -7.333 1.00 91.94 72 ARG A O 1
ATOM 544 N N . VAL A 1 73 ? -0.331 6.233 -5.183 1.00 89.88 73 VAL A N 1
ATOM 545 C CA . VAL A 1 73 ? 0.851 5.363 -5.198 1.00 89.88 73 VAL A CA 1
ATOM 546 C C . VAL A 1 73 ? 0.618 4.098 -6.034 1.00 89.88 73 VAL A C 1
ATOM 548 O O . VAL A 1 73 ? 1.541 3.630 -6.700 1.00 89.88 73 VAL A O 1
ATOM 551 N N . SER A 1 74 ? -0.615 3.582 -6.086 1.00 87.50 74 SER A N 1
ATOM 552 C CA . SER A 1 74 ? -0.951 2.425 -6.927 1.00 87.50 74 SER A CA 1
ATOM 553 C C . SER A 1 74 ? -0.711 2.674 -8.417 1.00 87.50 74 SER A C 1
ATOM 555 O O . SER A 1 74 ? -0.265 1.767 -9.112 1.00 87.50 74 SER A O 1
ATOM 557 N N . GLY A 1 75 ? -0.915 3.906 -8.897 1.00 85.75 75 GLY A N 1
ATOM 558 C CA . GLY A 1 75 ? -0.625 4.271 -10.285 1.00 85.75 75 GLY A CA 1
ATOM 559 C C . GLY A 1 75 ? 0.871 4.288 -10.605 1.00 85.75 75 GLY A C 1
ATOM 560 O O . GLY A 1 75 ? 1.256 3.972 -11.722 1.00 85.75 75 GLY A O 1
ATOM 561 N N . LEU A 1 76 ? 1.725 4.596 -9.622 1.00 84.06 76 LEU A N 1
ATOM 562 C CA . LEU A 1 76 ? 3.179 4.627 -9.809 1.00 84.06 76 LEU A CA 1
ATOM 563 C C . LEU A 1 76 ? 3.764 3.220 -9.948 1.00 84.06 76 LEU A C 1
ATOM 565 O O . LEU A 1 76 ? 4.557 2.974 -10.850 1.00 84.06 76 LEU A O 1
ATOM 569 N N . PHE A 1 77 ? 3.375 2.304 -9.060 1.00 80.56 77 PHE A N 1
ATOM 570 C CA . PHE A 1 77 ? 3.886 0.929 -9.079 1.00 80.56 77 PHE A CA 1
ATOM 571 C C . PHE A 1 77 ? 3.142 0.027 -10.070 1.00 80.56 77 PHE A C 1
ATOM 573 O O . PHE A 1 77 ? 3.708 -0.947 -10.562 1.00 80.56 77 PHE A O 1
ATOM 580 N N . GLY A 1 78 ? 1.875 0.335 -10.355 1.00 85.12 78 GLY A N 1
ATOM 581 C CA . GLY A 1 78 ? 1.010 -0.452 -11.230 1.00 85.12 78 GLY A CA 1
ATOM 582 C C . GLY A 1 78 ? 1.144 -0.143 -12.722 1.00 85.12 78 GLY A C 1
ATOM 583 O O . GLY A 1 78 ? 0.530 -0.850 -13.523 1.00 85.12 78 GLY A O 1
ATOM 584 N N . ASP A 1 79 ? 1.920 0.874 -13.116 1.00 91.75 79 ASP A N 1
ATOM 585 C CA . ASP A 1 79 ? 2.119 1.232 -14.525 1.00 91.75 79 ASP A CA 1
ATOM 586 C C . ASP A 1 79 ? 2.991 0.191 -15.243 1.00 91.75 79 ASP A C 1
ATOM 588 O O . ASP A 1 79 ? 4.218 0.281 -15.315 1.00 91.75 79 ASP A O 1
ATOM 592 N N . ARG A 1 80 ? 2.323 -0.819 -15.807 1.00 90.25 80 ARG A N 1
ATOM 593 C CA . ARG A 1 80 ? 2.970 -1.901 -16.555 1.00 90.25 80 ARG A CA 1
ATOM 594 C C . ARG A 1 80 ? 3.711 -1.414 -17.794 1.00 90.25 80 ARG A C 1
ATOM 596 O O . ARG A 1 80 ? 4.698 -2.040 -18.154 1.00 90.25 80 ARG A O 1
ATOM 603 N N . ASN A 1 81 ? 3.274 -0.327 -18.430 1.00 92.94 81 ASN A N 1
ATOM 604 C CA . ASN A 1 81 ? 3.932 0.184 -19.632 1.00 92.94 81 ASN A CA 1
ATOM 605 C C . ASN A 1 81 ? 5.265 0.838 -19.279 1.00 92.94 81 ASN A C 1
ATOM 607 O O . ASN A 1 81 ? 6.264 0.632 -19.962 1.00 92.94 81 ASN A O 1
ATOM 611 N N . ARG A 1 82 ? 5.287 1.637 -18.208 1.00 91.38 82 ARG A N 1
ATOM 612 C CA . ARG A 1 82 ? 6.527 2.224 -17.697 1.00 91.38 82 ARG A CA 1
ATOM 613 C C . ARG A 1 82 ? 7.465 1.150 -17.159 1.00 91.38 82 ARG A C 1
ATOM 615 O O . ARG A 1 82 ? 8.647 1.179 -17.478 1.00 91.38 82 ARG A O 1
ATOM 622 N N . ASN A 1 83 ? 6.938 0.194 -16.399 1.00 91.31 83 ASN A N 1
ATOM 623 C CA . ASN A 1 83 ? 7.734 -0.911 -15.872 1.00 91.31 83 ASN A CA 1
ATOM 624 C C . ASN A 1 83 ? 8.293 -1.790 -16.998 1.00 91.31 83 ASN A C 1
ATOM 626 O O . ASN A 1 83 ? 9.457 -2.155 -16.935 1.00 91.31 83 ASN A O 1
ATOM 630 N N . GLY A 1 84 ? 7.497 -2.084 -18.032 1.00 94.81 84 GLY A N 1
ATOM 631 C CA . GLY A 1 84 ? 7.940 -2.825 -19.215 1.00 94.81 84 GLY A CA 1
ATOM 632 C C . GLY A 1 84 ? 9.115 -2.135 -19.898 1.00 94.81 84 GLY A C 1
ATOM 633 O O . GLY A 1 84 ? 10.176 -2.732 -19.993 1.00 94.81 84 GLY A O 1
ATOM 634 N N . ARG A 1 85 ? 8.978 -0.839 -20.211 1.00 95.81 85 ARG A N 1
ATOM 635 C CA . ARG A 1 85 ? 10.071 -0.039 -20.789 1.00 95.81 85 ARG A CA 1
ATOM 636 C C . ARG A 1 85 ? 11.345 -0.060 -19.947 1.00 95.81 85 ARG A C 1
ATOM 638 O O . ARG A 1 85 ? 12.418 -0.243 -20.489 1.00 95.81 85 ARG A O 1
ATOM 645 N N . LEU A 1 86 ? 11.230 0.077 -18.625 1.00 93.69 86 LEU A N 1
ATOM 646 C CA . LEU A 1 86 ? 12.397 0.011 -17.736 1.00 93.69 86 LEU A CA 1
ATOM 647 C C . LEU A 1 86 ? 13.102 -1.352 -17.784 1.00 93.69 86 LEU A C 1
ATOM 649 O O . LEU A 1 86 ? 14.321 -1.415 -17.638 1.00 93.69 86 LEU A O 1
ATOM 653 N N . ILE A 1 87 ? 12.345 -2.441 -17.941 1.00 95.44 87 ILE A N 1
ATOM 654 C CA . ILE A 1 87 ? 12.916 -3.780 -18.109 1.00 95.44 87 ILE A CA 1
ATOM 655 C C . ILE A 1 87 ? 13.550 -3.917 -19.491 1.00 95.44 87 ILE A C 1
ATOM 657 O O . ILE A 1 87 ? 14.668 -4.416 -19.566 1.00 95.44 87 ILE A O 1
ATOM 661 N N . ASP A 1 88 ? 12.880 -3.446 -20.540 1.00 96.69 88 ASP A N 1
ATOM 662 C CA . ASP A 1 88 ? 13.391 -3.475 -21.911 1.00 96.69 88 ASP A CA 1
ATOM 663 C C . ASP A 1 88 ? 14.717 -2.701 -22.007 1.00 96.69 88 ASP A C 1
ATOM 665 O O . ASP A 1 88 ? 15.728 -3.288 -22.376 1.00 96.69 88 ASP A O 1
ATOM 669 N N . ASP A 1 89 ? 14.764 -1.455 -21.520 1.00 96.38 89 ASP A N 1
ATOM 670 C CA . ASP A 1 89 ? 15.977 -0.622 -21.479 1.00 96.38 89 ASP A CA 1
ATOM 671 C C . ASP A 1 89 ? 17.124 -1.315 -20.714 1.00 96.38 89 ASP A C 1
ATOM 673 O O . ASP A 1 89 ? 18.298 -1.237 -21.084 1.00 96.38 89 ASP A O 1
ATOM 677 N N . CYS A 1 90 ? 16.795 -2.007 -19.618 1.00 95.75 90 CYS A N 1
ATOM 678 C CA . CYS A 1 90 ? 17.766 -2.761 -18.828 1.00 95.75 90 CYS A CA 1
ATOM 679 C C . CYS A 1 90 ? 18.309 -3.972 -19.600 1.00 95.75 90 CYS A C 1
ATOM 681 O O . CYS A 1 90 ? 19.514 -4.234 -19.578 1.00 95.75 90 CYS A O 1
ATOM 683 N N . VAL A 1 91 ? 17.438 -4.708 -20.294 1.00 96.00 91 VAL A N 1
ATOM 684 C CA . VAL A 1 91 ? 17.828 -5.839 -21.142 1.00 96.00 91 VAL A CA 1
ATOM 685 C C . VAL A 1 91 ? 18.694 -5.356 -22.299 1.00 96.00 91 VAL A C 1
ATOM 687 O O . VAL A 1 91 ? 19.758 -5.935 -22.513 1.00 96.00 91 VAL A O 1
ATOM 690 N N . ASP A 1 92 ? 18.294 -4.286 -22.982 1.00 95.56 92 ASP A N 1
ATOM 691 C CA . ASP A 1 92 ? 19.039 -3.692 -24.091 1.00 95.56 92 ASP A CA 1
ATOM 692 C C . ASP A 1 92 ? 20.448 -3.299 -23.642 1.00 95.56 92 ASP A C 1
ATOM 694 O O . ASP A 1 92 ? 21.432 -3.767 -24.218 1.00 95.56 92 ASP A O 1
ATOM 698 N N . TYR A 1 93 ? 20.565 -2.581 -22.520 1.00 95.31 93 TYR A N 1
ATOM 699 C CA . TYR A 1 93 ? 21.861 -2.244 -21.931 1.00 95.31 93 TYR A CA 1
ATOM 700 C C . TYR A 1 93 ? 22.719 -3.489 -21.657 1.00 95.31 93 TYR A C 1
ATOM 702 O O . TYR A 1 93 ? 23.911 -3.523 -21.975 1.00 95.31 93 TYR A O 1
ATOM 710 N N . LEU A 1 94 ? 22.146 -4.543 -21.070 1.00 94.00 94 LEU A N 1
ATOM 711 C CA . LEU A 1 94 ? 22.887 -5.773 -20.782 1.00 94.00 94 LEU A CA 1
ATOM 712 C C . LEU A 1 94 ? 23.306 -6.520 -22.055 1.00 94.00 94 LEU A C 1
ATOM 714 O O . LEU A 1 94 ? 24.360 -7.159 -22.062 1.00 94.00 94 LEU A O 1
ATOM 718 N N . MET A 1 95 ? 22.508 -6.458 -23.120 1.00 92.62 95 MET A N 1
ATOM 719 C CA . MET A 1 95 ? 22.801 -7.099 -24.402 1.00 92.62 95 MET A CA 1
ATOM 720 C C . MET A 1 95 ? 23.895 -6.352 -25.163 1.00 92.62 95 MET A C 1
ATOM 722 O O . MET A 1 95 ? 24.855 -6.980 -25.611 1.00 92.62 95 MET A O 1
ATOM 726 N N . GLU A 1 96 ? 23.818 -5.025 -25.222 1.00 91.75 96 GLU A N 1
ATOM 727 C CA . GLU A 1 96 ? 24.852 -4.171 -25.814 1.00 91.75 96 GLU A CA 1
ATOM 728 C C . GLU A 1 96 ? 26.208 -4.365 -25.120 1.00 91.75 96 GLU A C 1
ATOM 730 O O . GLU A 1 96 ? 27.242 -4.484 -25.776 1.00 91.75 96 GLU A O 1
ATOM 735 N N . ASN A 1 97 ? 26.209 -4.507 -23.791 1.00 85.62 97 ASN A N 1
ATOM 736 C CA . ASN A 1 97 ? 27.431 -4.722 -23.012 1.00 85.62 97 ASN A CA 1
ATOM 737 C C . ASN A 1 97 ? 27.881 -6.198 -22.938 1.00 85.62 97 ASN A C 1
ATOM 739 O O . ASN A 1 97 ? 29.013 -6.475 -22.533 1.00 85.62 97 ASN A O 1
ATOM 743 N N . ARG A 1 98 ? 27.049 -7.163 -23.360 1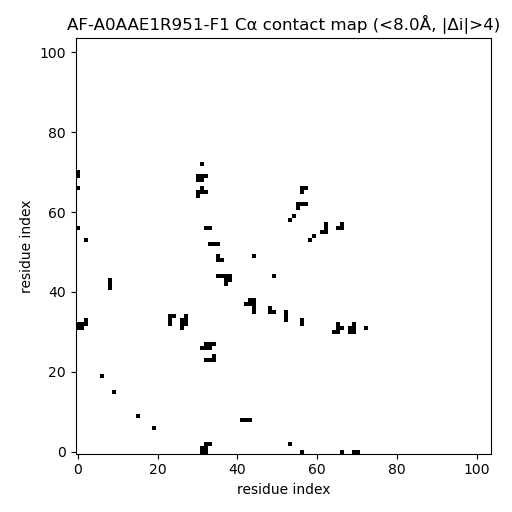.00 71.88 98 ARG A N 1
ATOM 744 C CA . ARG A 1 98 ? 27.455 -8.573 -23.543 1.00 71.88 98 ARG A CA 1
ATOM 745 C C . ARG A 1 98 ? 28.264 -8.784 -24.823 1.00 71.88 98 ARG A C 1
ATOM 747 O O . ARG A 1 98 ? 29.155 -9.631 -24.824 1.00 71.88 98 ARG A O 1
ATOM 754 N N . ILE A 1 99 ? 28.023 -7.996 -25.875 1.00 59.47 99 ILE A N 1
ATOM 755 C CA . ILE A 1 99 ? 28.769 -8.041 -27.154 1.00 59.47 99 ILE A CA 1
ATOM 756 C C . ILE A 1 99 ? 30.016 -7.125 -27.091 1.00 59.47 99 ILE A C 1
ATOM 758 O O . ILE A 1 99 ? 30.464 -6.554 -28.077 1.00 59.47 99 ILE A O 1
ATOM 762 N N . GLY A 1 100 ? 30.601 -6.979 -25.897 1.00 62.72 100 GLY A N 1
ATOM 763 C CA . GLY A 1 100 ? 31.650 -5.999 -25.611 1.00 62.72 100 GLY A CA 1
ATOM 764 C C . GLY A 1 100 ? 32.880 -6.535 -24.883 1.00 62.72 100 GLY A C 1
ATOM 765 O O . GLY A 1 100 ? 33.620 -5.730 -24.335 1.00 62.72 100 GLY A O 1
ATOM 766 N N . LYS A 1 101 ? 33.113 -7.859 -24.852 1.00 58.66 101 LYS A N 1
ATOM 767 C CA . LYS A 1 101 ? 34.421 -8.487 -24.541 1.00 58.66 101 LYS A CA 1
ATOM 768 C C . LYS A 1 101 ? 34.562 -9.854 -25.227 1.00 58.66 101 LYS A C 1
ATOM 770 O O . LYS A 1 101 ? 34.704 -10.878 -24.569 1.00 58.66 101 LYS A O 1
ATOM 775 N N . SER A 1 102 ? 34.493 -9.891 -26.555 1.00 57.31 102 SER A N 1
ATOM 776 C CA . SER A 1 102 ? 34.970 -11.055 -27.322 1.00 57.31 102 SER A CA 1
ATOM 777 C C . SER A 1 102 ? 35.529 -10.656 -28.688 1.00 57.31 102 SER A C 1
ATOM 779 O O . SER A 1 102 ? 35.160 -11.217 -29.706 1.00 57.31 102 SER A O 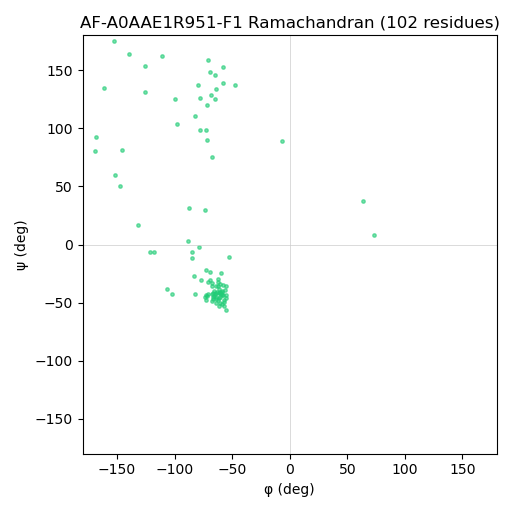1
ATOM 781 N N . SER A 1 103 ? 36.431 -9.677 -28.724 1.00 54.19 103 SER A N 1
ATOM 782 C CA . SER A 1 103 ? 37.315 -9.477 -29.880 1.00 54.19 103 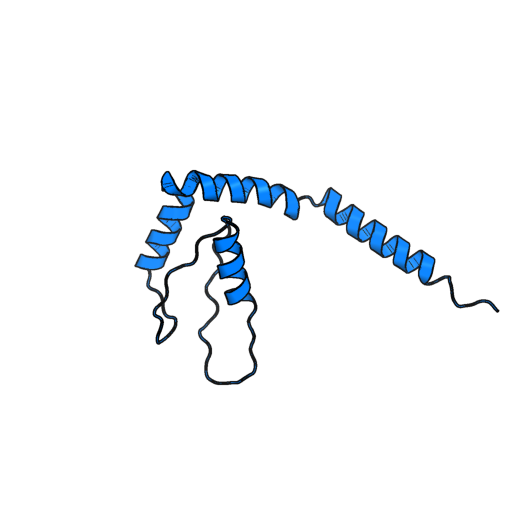SER A CA 1
ATOM 783 C C . SER A 1 103 ? 38.426 -8.487 -29.540 1.00 54.19 103 SER A C 1
ATOM 785 O O . SER A 1 103 ? 38.214 -7.277 -29.619 1.00 54.19 103 SER A O 1
ATOM 787 N N . SER A 1 104 ? 39.553 -9.046 -29.089 1.00 45.72 104 SER A N 1
ATOM 788 C CA . SER A 1 104 ? 40.953 -8.783 -29.484 1.00 45.72 104 SER A CA 1
ATOM 789 C C . SER A 1 104 ? 41.908 -9.096 -28.341 1.00 45.72 104 SER A C 1
ATOM 791 O O . SER A 1 104 ? 41.705 -8.559 -27.232 1.00 45.72 104 SER A O 1
#

Secondary structure (DSSP, 8-state):
---PPPPPP--S-S----HHHHHHHHHHHTTS--PPP--TTT----HHHHHHHHHHHHH-GGGHHHHHHHHHHHHHHH-HHHHHHHHHHHHHHHHHHHTTSS--

pLDDT: mean 80.4, std 19.29, range [35.5, 96.75]

Sequence (104 aa):
MILKEASPSPS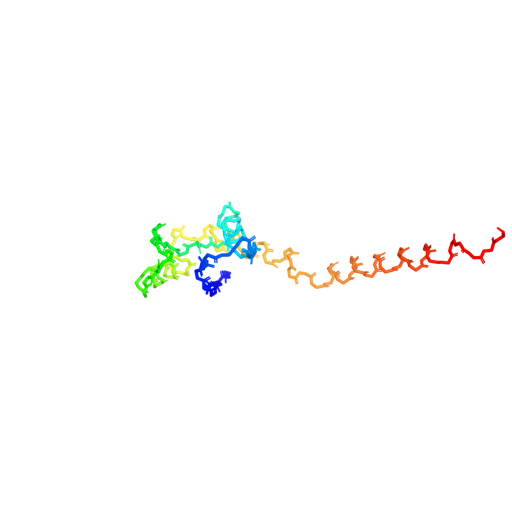NSPSKSSNFGLNTRLLEEKGVGVEIPRNEQDGSFTSDSVAESVKFAVVSEESESLRANARRVSGLFGDRNRNGRLIDDCVDYLMENRIGKSSS

Solvent-accessible surface area (backbone atoms only — not comparable to full-atom values): 6444 Å² total; per-residue (Å²): 116,70,87,74,83,82,77,81,70,89,74,92,59,104,77,74,88,61,61,63,63,61,48,46,54,50,34,32,77,67,35,37,38,78,73,65,68,56,44,92,90,73,61,49,71,52,75,63,45,48,52,50,47,50,44,38,62,75,68,39,75,88,26,46,66,36,48,53,42,21,56,59,52,45,56,68,78,63,36,60,69,64,53,46,50,56,50,50,55,51,51,51,54,53,53,62,60,63,78,65,83,86,85,134

Nearest PDB structures (foldseek):
  7es1-assembly1_A  TM=8.530E-01  e=5.548E-04  Oryza sativa Japonica Group
  7es0-assembly1_A  TM=8.634E-01  e=8.230E-04  Oryza sativa Japonica Group
  7erx-assembly1_A  TM=8.661E-01  e=1.143E-03  Oryza sativa Japonica Group
  7es2-assembly1_A  TM=8.623E-01  e=1.071E-03  Oryza sativa Japonica Group